Protein AF-A0A959JDQ4-F1 (afdb_monomer)

Nearest PDB structures (foldseek):
  1p1h-assembly1_C  TM=5.000E-01  e=3.107E+00  Saccharomyces cerevisiae
  5lp2-assembly1_B  TM=4.797E-01  e=3.516E+00  Helicobacter pylori G27
  6aw2-assembly1_B  TM=3.823E-01  e=3.107E+00  Helicobacter pylori
  8zmx-assembly1_C-4  TM=4.247E-01  e=4.793E+00  Bacillus thermozeamaize

Solvent-accessible surface area (backbone atoms only — not comparable to full-atom values): 5691 Å² total; per-residue (Å²): 117,69,73,64,52,59,74,30,66,79,59,81,67,54,39,40,65,48,17,78,75,47,66,84,35,52,63,45,48,50,75,50,75,52,58,34,70,67,95,48,91,98,55,82,78,51,87,59,17,6,74,75,39,20,37,40,39,38,38,36,39,40,40,36,91,89,67,54,66,53,74,48,79,48,77,46,70,46,62,66,37,64,56,47,63,56,39,16,55,47,35,39,55,53,44,64,74,75,102

Sequence (99 aa):
LEIKRLLYMTDRRIRYASSASLKEAAVYFKSGSLYQCKPEEGYTCAKYMGNVNNYMNSVCIVEHPDGTTYLVALMSNVLKKNSANDHNALAGRIDKLMH

Mean predicted aligned error: 4.85 Å

Structure (mmCIF, N/CA/C/O backbone):
data_AF-A0A959JDQ4-F1
#
_entry.id   AF-A0A959JDQ4-F1
#
loop_
_atom_site.group_PDB
_atom_site.id
_atom_site.type_symbol
_atom_site.label_atom_id
_atom_site.label_alt_id
_atom_site.label_comp_id
_atom_site.label_asym_id
_atom_site.label_entity_id
_atom_site.label_seq_id
_atom_site.pdbx_PDB_ins_code
_atom_site.Cartn_x
_atom_site.Cartn_y
_atom_site.Cartn_z
_atom_site.occupancy
_atom_site.B_iso_or_equiv
_atom_site.auth_seq_id
_atom_site.auth_comp_id
_atom_site.auth_asym_id
_atom_site.auth_atom_id
_atom_site.pdbx_PDB_model_num
ATOM 1 N N . LEU A 1 1 ? 6.228 -9.478 23.031 1.00 55.34 1 LEU A N 1
ATOM 2 C CA . LEU A 1 1 ? 5.492 -8.993 21.834 1.00 55.34 1 LEU A CA 1
ATOM 3 C C . LEU A 1 1 ? 5.285 -7.478 21.867 1.00 55.34 1 LEU A C 1
ATOM 5 O O . LEU A 1 1 ? 5.538 -6.835 20.858 1.00 55.34 1 LEU A O 1
ATOM 9 N N . GLU A 1 2 ? 4.964 -6.910 23.029 1.00 59.78 2 GLU A N 1
ATOM 10 C CA . GLU A 1 2 ? 4.762 -5.468 23.273 1.00 59.78 2 GLU A CA 1
ATOM 11 C C . GLU A 1 2 ? 5.893 -4.540 22.771 1.00 59.78 2 GLU A C 1
ATOM 13 O O . GLU A 1 2 ? 5.622 -3.564 22.083 1.00 59.78 2 GLU A O 1
ATOM 18 N N . ILE A 1 3 ? 7.175 -4.869 22.995 1.00 57.62 3 ILE A N 1
ATOM 19 C CA . ILE A 1 3 ? 8.309 -4.021 22.552 1.00 57.62 3 ILE A CA 1
ATOM 20 C C . ILE A 1 3 ? 8.349 -3.800 21.027 1.00 57.62 3 ILE A C 1
ATOM 22 O O . ILE A 1 3 ? 8.759 -2.734 20.573 1.00 57.62 3 ILE A O 1
ATOM 26 N N . LYS A 1 4 ? 7.885 -4.763 20.213 1.00 54.72 4 LYS A N 1
ATOM 27 C CA . LYS A 1 4 ? 7.817 -4.564 18.754 1.00 54.72 4 LYS A CA 1
ATOM 28 C C . LYS A 1 4 ? 6.768 -3.518 18.369 1.00 54.72 4 LYS A C 1
ATOM 30 O O . LYS A 1 4 ? 6.961 -2.851 17.362 1.00 54.72 4 LYS A O 1
ATOM 35 N N . ARG A 1 5 ? 5.702 -3.333 19.160 1.00 55.62 5 ARG A N 1
ATOM 36 C CA . ARG A 1 5 ? 4.667 -2.319 18.889 1.00 55.62 5 ARG A CA 1
ATOM 37 C C . ARG A 1 5 ? 5.232 -0.900 18.987 1.00 55.62 5 ARG A C 1
ATOM 39 O O . ARG A 1 5 ? 4.899 -0.075 18.144 1.00 55.62 5 ARG A O 1
ATOM 46 N N . LEU A 1 6 ? 6.156 -0.647 19.920 1.00 56.50 6 LEU A N 1
ATOM 47 C CA . LEU A 1 6 ? 6.824 0.655 20.072 1.00 56.50 6 LEU A CA 1
ATOM 48 C C . LEU A 1 6 ? 7.651 1.051 18.839 1.00 56.50 6 LEU A C 1
ATOM 50 O O . LEU A 1 6 ? 7.631 2.212 18.442 1.00 56.50 6 LEU A O 1
ATOM 54 N N . LEU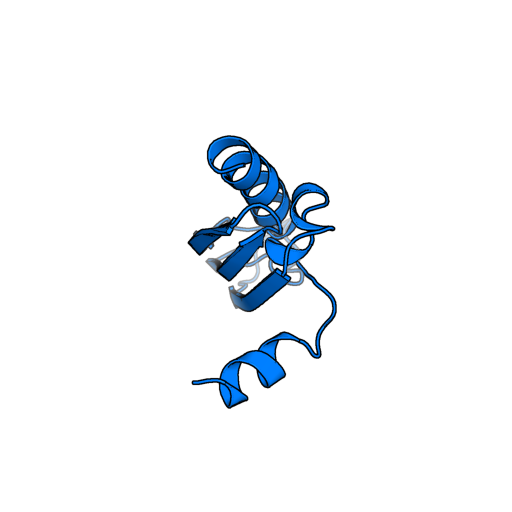 A 1 7 ? 8.313 0.093 18.176 1.00 55.84 7 LEU A N 1
ATOM 55 C CA . LEU A 1 7 ? 9.067 0.345 16.936 1.00 55.84 7 LEU A CA 1
ATOM 56 C C . LEU A 1 7 ? 8.185 0.802 15.761 1.00 55.84 7 LEU A C 1
ATOM 58 O O . LEU A 1 7 ? 8.706 1.364 14.801 1.00 55.84 7 LEU A O 1
ATOM 62 N N . TYR A 1 8 ? 6.874 0.548 15.815 1.00 54.69 8 TYR A N 1
ATOM 63 C CA . TYR A 1 8 ? 5.925 0.906 14.758 1.00 54.69 8 TYR A CA 1
ATOM 64 C C . TYR A 1 8 ? 5.088 2.155 15.082 1.00 54.69 8 TYR A C 1
ATOM 66 O O . TYR A 1 8 ? 4.311 2.585 14.233 1.00 54.69 8 TYR A O 1
ATOM 74 N N . MET A 1 9 ? 5.252 2.752 16.272 1.00 57.59 9 MET A N 1
ATOM 75 C CA . MET A 1 9 ? 4.566 3.991 16.678 1.00 57.59 9 MET A CA 1
ATOM 76 C C . MET A 1 9 ? 5.361 5.269 16.370 1.00 57.59 9 MET A C 1
ATOM 78 O O . MET A 1 9 ? 4.788 6.354 16.376 1.00 57.59 9 MET A O 1
ATOM 82 N N . THR A 1 10 ? 6.673 5.173 16.139 1.00 51.88 10 THR A N 1
ATOM 83 C CA . THR A 1 10 ? 7.571 6.343 16.109 1.00 51.88 10 THR A CA 1
ATOM 84 C C . THR A 1 10 ? 7.656 7.055 14.762 1.00 51.88 10 THR A C 1
ATOM 86 O O . THR A 1 10 ? 8.238 8.135 14.695 1.00 51.88 10 THR A O 1
ATOM 89 N N . ASP A 1 11 ? 7.087 6.489 13.696 1.00 62.81 11 ASP A N 1
ATOM 90 C CA . ASP A 1 11 ? 7.166 7.063 12.353 1.00 62.81 11 ASP A CA 1
ATOM 91 C C . ASP A 1 11 ? 5.805 7.595 11.891 1.00 62.81 11 ASP A C 1
ATOM 93 O O . ASP A 1 11 ? 4.744 7.048 12.215 1.00 62.81 11 ASP A O 1
ATOM 97 N N . ARG A 1 12 ? 5.826 8.672 11.101 1.00 81.75 12 ARG A N 1
ATOM 98 C CA . ARG A 1 12 ? 4.610 9.226 10.499 1.00 81.75 12 ARG A CA 1
ATOM 99 C C . ARG A 1 12 ? 3.957 8.136 9.648 1.00 81.75 12 ARG A C 1
ATOM 101 O O . ARG A 1 12 ? 4.625 7.453 8.873 1.00 81.75 12 ARG A O 1
ATOM 108 N N . ARG A 1 13 ? 2.631 7.999 9.735 1.00 88.50 13 ARG A N 1
ATOM 109 C CA . ARG A 1 13 ? 1.890 7.055 8.887 1.00 88.50 13 ARG A CA 1
ATOM 110 C C . ARG A 1 13 ? 2.161 7.349 7.407 1.00 88.50 13 ARG A C 1
ATOM 112 O O . ARG A 1 13 ? 2.045 8.495 6.966 1.00 88.50 13 ARG A O 1
ATOM 119 N N . ILE A 1 14 ? 2.506 6.310 6.643 1.00 92.62 14 ILE A N 1
ATOM 120 C CA . ILE A 1 14 ? 2.794 6.387 5.202 1.00 92.62 14 ILE A CA 1
ATOM 121 C C . ILE A 1 14 ? 2.118 5.248 4.432 1.00 92.62 14 ILE A C 1
ATOM 123 O O . ILE A 1 14 ? 1.882 4.167 4.977 1.00 92.62 14 ILE A O 1
ATOM 127 N N . ARG A 1 15 ? 1.880 5.469 3.132 1.00 94.12 15 ARG A N 1
ATOM 128 C CA . ARG A 1 15 ? 1.362 4.470 2.179 1.00 94.12 15 ARG A CA 1
ATOM 129 C C . ARG A 1 15 ? 0.020 3.899 2.652 1.00 94.12 15 ARG A C 1
ATOM 131 O O . ARG A 1 15 ? -0.937 4.653 2.797 1.00 94.12 15 ARG A O 1
ATOM 138 N N . TYR A 1 16 ? -0.044 2.595 2.924 1.00 95.81 16 TYR A N 1
ATOM 139 C CA . TYR A 1 16 ? -1.238 1.934 3.447 1.00 95.81 16 TYR A CA 1
ATOM 140 C C . TYR A 1 16 ? -1.719 2.586 4.752 1.00 95.81 16 TYR A C 1
ATOM 142 O O . TYR A 1 16 ? -2.874 2.979 4.872 1.00 95.81 16 TYR A O 1
ATOM 150 N N . ALA A 1 17 ? -0.811 2.775 5.715 1.00 94.50 17 ALA A N 1
ATOM 151 C CA . ALA A 1 17 ? -1.159 3.276 7.042 1.00 94.50 17 ALA A CA 1
ATOM 152 C C . ALA A 1 17 ? -1.611 4.744 7.039 1.00 94.50 17 ALA A C 1
ATOM 154 O O . ALA A 1 17 ? -2.240 5.185 7.993 1.00 94.50 17 ALA A O 1
ATOM 155 N N . SER A 1 18 ? -1.305 5.516 5.989 1.00 94.94 18 SER A N 1
ATOM 156 C CA . SER A 1 18 ? -1.729 6.919 5.880 1.00 94.94 18 SER A CA 1
ATOM 157 C C . SER A 1 18 ? -3.124 7.099 5.285 1.00 94.94 18 SER A C 1
ATOM 159 O O . SER A 1 18 ? -3.458 8.213 4.885 1.00 94.94 18 SER A O 1
ATOM 161 N N . SER A 1 19 ? -3.913 6.032 5.121 1.00 96.06 19 SER A N 1
ATOM 162 C CA . SER A 1 19 ? -5.299 6.167 4.658 1.00 96.06 19 SER A CA 1
ATOM 163 C C . SER A 1 19 ? -6.094 7.026 5.632 1.00 96.06 19 SER A C 1
ATOM 165 O O . SER A 1 19 ? -5.995 6.841 6.845 1.00 96.06 19 SER A O 1
ATOM 167 N N . ALA A 1 20 ? -6.905 7.940 5.100 1.00 95.50 20 ALA A N 1
ATOM 168 C CA . ALA A 1 20 ? -7.784 8.771 5.917 1.00 95.50 20 ALA A CA 1
ATOM 169 C C . ALA A 1 20 ? -8.830 7.936 6.675 1.00 95.50 20 ALA A C 1
ATOM 171 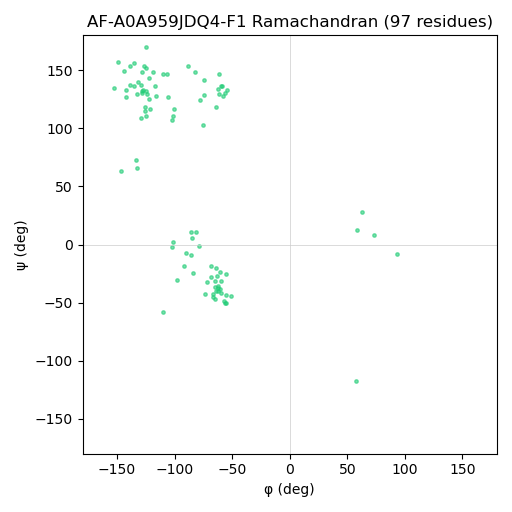O O . ALA A 1 20 ? -9.249 8.335 7.755 1.00 95.50 20 ALA A O 1
ATOM 172 N N . SER A 1 21 ? -9.208 6.771 6.140 1.00 95.19 21 SER A N 1
ATOM 173 C CA . SER A 1 21 ? -10.159 5.857 6.783 1.00 95.19 21 SER A CA 1
ATOM 174 C C . SER A 1 21 ? -9.617 5.291 8.104 1.00 95.19 21 SER A C 1
ATOM 176 O O . SER A 1 21 ? -10.349 5.130 9.069 1.00 95.19 21 SER A O 1
ATOM 178 N N . LEU A 1 22 ? -8.294 5.130 8.197 1.00 94.88 22 LEU A N 1
ATOM 179 C CA . LEU A 1 22 ? -7.612 4.584 9.367 1.00 94.88 22 LEU A CA 1
ATOM 180 C C . LEU A 1 22 ? -7.310 5.635 10.437 1.00 94.88 22 LEU A C 1
ATOM 182 O O . LEU A 1 22 ? -6.588 5.336 11.386 1.00 94.88 22 LEU A O 1
ATOM 186 N N . LYS A 1 23 ? -7.777 6.879 10.281 1.00 93.12 23 LYS A N 1
ATOM 187 C CA . LYS A 1 23 ? -7.376 8.008 11.133 1.00 93.12 23 LYS A CA 1
ATOM 188 C C . LYS A 1 23 ? -7.607 7.734 12.622 1.00 93.12 23 LYS A C 1
ATOM 190 O O . LYS A 1 23 ? -6.711 8.005 13.416 1.00 93.12 23 LYS A O 1
ATOM 195 N N . GLU A 1 24 ? -8.756 7.160 12.962 1.00 92.25 24 GLU A N 1
ATOM 196 C CA . GLU A 1 24 ? -9.152 6.872 14.347 1.00 92.25 24 GLU A CA 1
ATOM 197 C C . GLU A 1 24 ? -8.711 5.469 14.818 1.00 92.25 24 GLU A C 1
ATOM 199 O O . GLU A 1 24 ? -8.815 5.147 15.999 1.00 92.25 24 GLU A O 1
ATOM 204 N N . ALA A 1 25 ? -8.174 4.640 13.917 1.00 94.44 25 ALA A N 1
ATOM 205 C CA . ALA A 1 25 ? -7.685 3.300 14.231 1.00 94.44 25 ALA A CA 1
ATOM 206 C C . ALA A 1 25 ? -6.264 3.331 14.812 1.00 94.44 25 ALA A C 1
ATOM 208 O O . ALA A 1 25 ? -5.424 4.144 14.402 1.00 94.44 25 ALA A O 1
ATOM 209 N N . ALA A 1 26 ? -5.940 2.386 15.695 1.00 93.69 26 ALA A N 1
ATOM 210 C CA . ALA A 1 26 ? -4.560 2.071 16.041 1.00 93.69 26 ALA A CA 1
ATOM 211 C C . ALA A 1 26 ? -3.947 1.210 14.927 1.00 93.69 26 ALA A C 1
ATOM 213 O O . ALA A 1 26 ? -4.481 0.168 14.555 1.00 93.69 26 ALA A O 1
ATOM 214 N N . VAL A 1 27 ? -2.822 1.661 14.364 1.00 92.62 27 VAL A N 1
ATOM 215 C CA . VAL A 1 27 ? -2.183 1.000 13.220 1.00 92.62 27 VAL A CA 1
ATOM 216 C C . VAL A 1 27 ? -0.727 0.694 13.544 1.00 92.62 27 VAL A C 1
ATOM 218 O O . VAL A 1 27 ? 0.091 1.604 13.671 1.00 92.62 27 VAL A O 1
ATOM 221 N N . TYR A 1 28 ? -0.390 -0.591 13.614 1.00 92.31 28 TYR A N 1
ATOM 222 C CA . TYR A 1 28 ? 0.980 -1.077 13.770 1.00 92.31 28 TYR A CA 1
ATOM 223 C C . TYR A 1 28 ? 1.477 -1.541 12.411 1.00 92.31 28 TYR A C 1
ATOM 225 O O . TYR A 1 28 ? 0.985 -2.537 11.883 1.00 92.31 28 TYR A O 1
ATOM 233 N N . PHE A 1 29 ? 2.423 -0.821 11.811 1.00 92.44 29 PHE A N 1
ATOM 234 C CA . PHE A 1 29 ? 2.766 -1.068 10.416 1.00 92.44 29 PHE A CA 1
ATOM 235 C C . PHE A 1 29 ? 4.256 -1.020 10.114 1.00 92.44 29 PHE A C 1
ATOM 237 O O . PHE A 1 29 ? 5.027 -0.278 10.717 1.00 92.44 29 PHE A O 1
ATOM 244 N N . LYS A 1 30 ? 4.642 -1.753 9.067 1.00 92.19 30 LYS A N 1
ATOM 245 C CA . LYS A 1 30 ? 5.914 -1.577 8.378 1.00 92.19 30 LYS 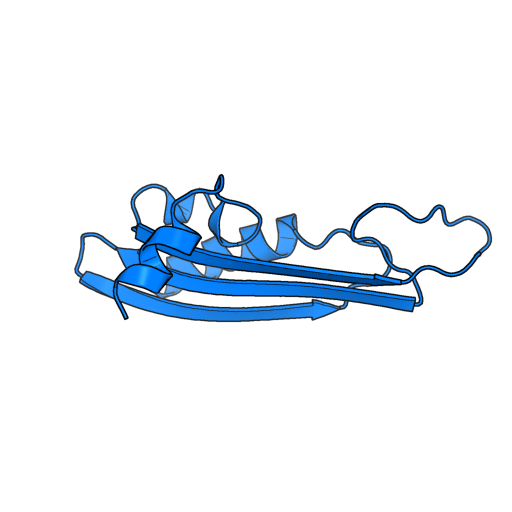A CA 1
ATOM 246 C C . LYS A 1 30 ? 5.691 -1.431 6.883 1.00 92.19 30 LYS A C 1
ATOM 248 O O . LYS A 1 30 ? 5.008 -2.230 6.249 1.00 92.19 30 LYS A O 1
ATOM 253 N N . SER A 1 31 ? 6.329 -0.414 6.317 1.00 91.81 31 SER A N 1
ATOM 254 C CA . SER A 1 31 ? 6.436 -0.227 4.874 1.00 91.81 31 SER A CA 1
ATOM 255 C C . SER A 1 31 ? 7.848 -0.552 4.394 1.00 91.81 31 SER A C 1
ATOM 257 O O . SER A 1 31 ? 8.825 -0.300 5.100 1.00 91.81 31 SER A O 1
ATOM 259 N N . GLY A 1 32 ? 7.957 -1.091 3.181 1.00 93.38 32 GLY A N 1
ATOM 260 C CA . GLY A 1 32 ? 9.233 -1.401 2.536 1.00 93.38 32 GLY A CA 1
ATOM 261 C C . GLY A 1 32 ? 9.166 -1.146 1.038 1.00 93.38 32 GLY A C 1
ATOM 262 O O . GLY A 1 32 ? 8.098 -1.214 0.438 1.00 93.38 32 GLY A O 1
ATOM 263 N N . SER A 1 33 ? 10.276 -0.769 0.421 1.00 94.88 33 SER A N 1
ATOM 264 C CA . SER A 1 33 ? 10.351 -0.627 -1.034 1.00 94.88 33 SER A CA 1
ATOM 265 C C . SER A 1 33 ? 11.702 -1.098 -1.523 1.00 94.88 33 SER A C 1
ATOM 267 O O . SER A 1 33 ? 12.718 -0.677 -0.973 1.00 94.88 33 SER A O 1
ATOM 269 N N . LEU A 1 34 ? 11.691 -1.913 -2.568 1.00 96.81 34 LEU A N 1
ATOM 270 C CA . LEU A 1 34 ? 12.876 -2.401 -3.250 1.00 96.81 34 LEU A CA 1
ATOM 271 C C . LEU A 1 34 ? 12.683 -2.139 -4.738 1.00 96.81 34 LEU A C 1
ATOM 273 O O . LEU A 1 34 ? 11.852 -2.776 -5.380 1.00 96.81 34 LEU A O 1
ATOM 277 N N . TYR A 1 35 ? 13.433 -1.180 -5.271 1.00 96.75 35 TYR A N 1
ATOM 278 C CA . TYR A 1 35 ? 13.353 -0.816 -6.676 1.00 96.75 35 TYR A CA 1
ATOM 279 C C . TYR A 1 35 ? 14.733 -0.820 -7.314 1.00 96.75 35 TYR A C 1
ATOM 281 O O . TYR A 1 35 ? 15.738 -0.535 -6.666 1.00 96.75 35 TYR A O 1
ATOM 289 N N . GLN A 1 36 ? 14.757 -1.160 -8.594 1.00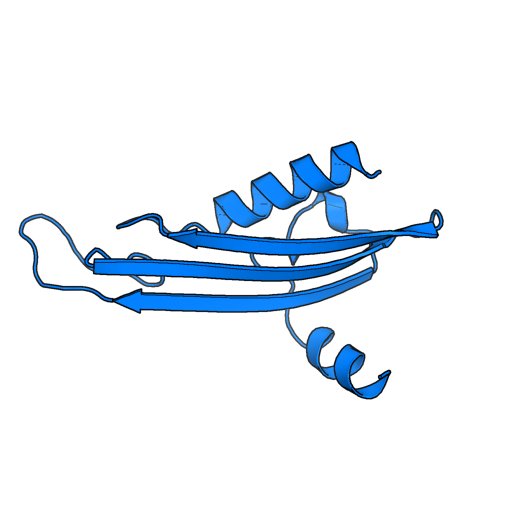 97.19 36 GLN A N 1
ATOM 290 C CA . GLN A 1 36 ? 15.956 -1.236 -9.405 1.00 97.19 36 GLN A CA 1
ATOM 291 C C . GLN A 1 36 ? 15.689 -0.577 -10.749 1.00 97.19 36 GLN A C 1
ATOM 293 O O . GLN A 1 36 ? 14.648 -0.807 -11.377 1.00 97.19 36 GLN A O 1
ATOM 298 N N . CYS A 1 37 ? 16.659 0.218 -11.185 1.00 96.62 37 CYS A N 1
ATOM 299 C CA . CYS A 1 37 ? 16.611 0.918 -12.451 1.00 96.62 37 CYS A CA 1
ATOM 300 C C . CYS A 1 37 ? 17.747 0.496 -13.377 1.00 96.62 37 CYS A C 1
ATOM 302 O O . CYS A 1 37 ? 18.850 0.198 -12.923 1.00 96.62 37 CYS A O 1
ATOM 304 N N . LYS A 1 38 ? 17.462 0.531 -14.676 1.00 96.56 38 LYS A N 1
ATOM 305 C CA . LYS A 1 38 ? 18.432 0.468 -15.767 1.00 96.56 38 LYS A CA 1
ATOM 306 C C . LYS A 1 38 ? 18.248 1.681 -16.687 1.00 96.56 38 LYS A C 1
ATOM 308 O O . LYS A 1 38 ? 17.120 2.174 -16.783 1.00 96.56 38 LYS A O 1
ATOM 313 N N . PRO A 1 39 ? 19.306 2.151 -17.368 1.00 96.25 39 PRO A N 1
ATOM 314 C CA . PRO A 1 39 ? 19.169 3.162 -18.410 1.00 96.25 39 PRO A CA 1
ATOM 315 C C . PRO A 1 39 ? 18.158 2.719 -19.476 1.00 96.25 39 PRO A C 1
ATOM 317 O O . PRO A 1 39 ? 18.183 1.572 -19.923 1.00 96.25 39 PRO A O 1
ATOM 320 N N . GLU A 1 40 ? 17.252 3.617 -19.848 1.00 95.94 40 GLU A N 1
ATOM 321 C CA . GLU A 1 40 ? 16.221 3.401 -20.861 1.00 95.94 40 GLU A CA 1
ATOM 322 C C . GLU A 1 40 ? 15.865 4.756 -21.486 1.00 95.94 40 GLU A C 1
ATOM 324 O O . GLU A 1 40 ? 15.704 5.750 -20.775 1.00 95.94 40 GLU A O 1
ATOM 329 N N . GLU A 1 41 ? 15.774 4.810 -22.813 1.00 95.69 41 GLU A N 1
ATOM 330 C CA . GLU A 1 41 ? 15.454 6.042 -23.533 1.00 95.69 41 GLU A CA 1
ATOM 331 C C . GLU A 1 41 ? 14.052 6.548 -23.155 1.00 95.69 41 GLU A C 1
ATOM 333 O O . GLU A 1 41 ? 13.097 5.777 -23.062 1.00 95.69 41 GLU A O 1
ATOM 338 N N . GLY A 1 42 ? 13.931 7.849 -22.877 1.00 94.19 42 GLY A N 1
ATOM 339 C CA . GLY A 1 42 ? 12.669 8.454 -22.440 1.00 94.19 42 GLY A CA 1
ATOM 340 C C . GLY A 1 42 ? 12.253 8.124 -21.000 1.00 94.19 42 GLY A C 1
ATOM 341 O O . GLY A 1 42 ? 11.148 8.486 -20.596 1.00 94.19 42 GLY A O 1
ATOM 342 N N . TYR A 1 43 ? 13.110 7.468 -20.205 1.00 94.75 43 TYR A N 1
ATOM 343 C CA . TYR A 1 43 ? 12.814 7.139 -18.813 1.00 94.75 43 TYR A CA 1
ATOM 344 C C . TYR A 1 43 ? 13.879 7.638 -17.831 1.00 94.75 43 TYR A C 1
ATOM 346 O O . TYR A 1 43 ? 15.019 7.173 -17.819 1.00 94.75 43 TYR A O 1
ATOM 354 N N . THR A 1 44 ? 13.467 8.518 -16.918 1.00 95.00 44 THR A N 1
ATOM 355 C CA . THR A 1 44 ? 14.295 8.946 -15.786 1.00 95.00 44 THR A CA 1
ATOM 356 C C . THR A 1 44 ? 13.870 8.194 -14.534 1.00 95.00 44 THR A C 1
ATOM 358 O O . THR A 1 44 ? 12.750 8.349 -14.047 1.00 95.00 44 THR A O 1
ATOM 361 N N . CYS A 1 45 ? 14.779 7.385 -13.991 1.00 93.50 45 CYS A N 1
ATOM 362 C CA . CYS A 1 45 ? 14.541 6.671 -12.743 1.00 93.50 45 CYS A CA 1
ATOM 363 C C . CYS A 1 45 ? 14.295 7.648 -11.584 1.00 93.50 45 CYS A C 1
ATOM 365 O O . CYS A 1 45 ? 15.102 8.542 -11.328 1.00 93.50 45 CYS A O 1
ATOM 367 N N . ALA A 1 46 ? 13.210 7.428 -10.846 1.00 94.31 46 ALA A N 1
ATOM 368 C CA . ALA A 1 46 ? 12.866 8.178 -9.645 1.00 94.31 46 ALA A CA 1
ATOM 369 C C . ALA A 1 46 ? 12.656 7.234 -8.450 1.00 94.31 46 ALA A C 1
ATOM 371 O O . ALA A 1 46 ? 12.600 6.007 -8.586 1.00 94.31 46 ALA A O 1
ATOM 372 N N . LYS A 1 47 ? 12.543 7.808 -7.247 1.00 94.81 47 LYS A N 1
ATOM 373 C CA . LYS A 1 47 ? 12.337 7.028 -6.020 1.00 94.81 47 LYS A CA 1
ATOM 374 C C . LYS A 1 47 ? 11.066 6.186 -6.129 1.00 94.81 47 LYS A C 1
ATOM 376 O O . LYS A 1 47 ? 9.988 6.721 -6.374 1.00 94.81 47 LYS A O 1
ATOM 381 N N . TYR A 1 48 ? 11.202 4.884 -5.872 1.00 95.69 48 TYR A N 1
ATOM 382 C CA . TYR A 1 48 ? 10.092 3.921 -5.900 1.00 95.69 48 TYR A CA 1
ATOM 383 C C . TYR A 1 48 ? 9.452 3.775 -7.287 1.00 95.69 48 TYR A C 1
ATOM 385 O O . TYR A 1 48 ? 8.261 3.492 -7.409 1.00 95.69 48 TYR A O 1
ATOM 393 N N . MET A 1 49 ? 10.245 4.013 -8.331 1.00 96.81 49 MET A N 1
ATOM 394 C CA . MET A 1 49 ? 9.858 3.898 -9.731 1.00 96.81 49 MET A CA 1
ATOM 395 C C . MET A 1 49 ? 10.958 3.107 -10.447 1.00 96.81 49 MET A C 1
ATOM 397 O O . MET A 1 49 ? 11.724 3.633 -11.243 1.00 96.81 49 MET A O 1
ATOM 401 N N . GLY A 1 50 ? 11.125 1.834 -10.107 1.00 97.25 50 GLY A N 1
ATOM 402 C CA . GLY A 1 50 ? 12.048 0.956 -10.831 1.00 97.25 50 GLY A CA 1
ATOM 403 C C . GLY A 1 50 ? 11.496 0.534 -12.194 1.00 97.25 50 GLY A C 1
ATOM 404 O O . GLY A 1 50 ? 10.302 0.268 -12.313 1.00 97.25 50 GLY A O 1
ATOM 405 N N . ASN A 1 51 ? 12.343 0.453 -13.223 1.00 97.06 51 ASN A N 1
ATOM 406 C CA . ASN A 1 51 ? 11.989 -0.120 -14.536 1.00 97.06 51 ASN A CA 1
ATOM 407 C C . ASN A 1 51 ? 12.517 -1.555 -14.736 1.00 97.06 51 ASN A C 1
ATOM 409 O O . ASN A 1 51 ? 12.307 -2.137 -15.796 1.00 97.06 51 ASN A O 1
ATOM 413 N N . VAL A 1 52 ? 13.179 -2.131 -13.726 1.00 96.81 52 VAL A N 1
ATOM 414 C CA . VAL A 1 52 ? 13.563 -3.556 -13.688 1.00 96.81 52 VAL A CA 1
ATOM 415 C C . VAL A 1 52 ? 12.745 -4.293 -12.634 1.00 96.81 52 VAL A C 1
ATOM 417 O O . VAL A 1 52 ? 12.017 -5.226 -12.945 1.00 96.81 52 VAL A O 1
ATOM 420 N N . ASN A 1 53 ? 12.834 -3.826 -11.391 1.00 96.81 53 ASN A N 1
ATOM 421 C CA . ASN A 1 53 ? 12.059 -4.302 -10.251 1.00 96.81 53 ASN A CA 1
ATOM 422 C C . ASN A 1 53 ? 11.491 -3.081 -9.534 1.00 96.81 53 ASN A C 1
ATOM 424 O O . ASN A 1 53 ? 12.208 -2.090 -9.395 1.00 96.81 53 ASN A O 1
ATOM 428 N N . ASN A 1 54 ? 10.250 -3.126 -9.056 1.00 97.19 54 ASN A N 1
ATOM 429 C CA . ASN A 1 54 ? 9.668 -2.031 -8.285 1.00 97.19 54 ASN A CA 1
ATOM 430 C C . ASN A 1 54 ? 8.704 -2.529 -7.207 1.00 97.19 54 ASN A C 1
ATOM 432 O O . ASN A 1 54 ? 7.509 -2.232 -7.224 1.00 97.19 54 ASN A O 1
ATOM 436 N N . TYR A 1 55 ? 9.243 -3.291 -6.259 1.00 97.50 55 TYR A N 1
ATOM 437 C CA . TYR A 1 55 ? 8.471 -3.845 -5.162 1.00 97.50 55 TYR A CA 1
ATOM 438 C C . TYR A 1 55 ? 8.117 -2.777 -4.135 1.00 97.50 55 TYR A C 1
ATOM 440 O O . TYR A 1 55 ? 8.993 -2.085 -3.602 1.00 97.50 55 TYR A O 1
ATOM 448 N N . MET A 1 56 ? 6.837 -2.692 -3.792 1.00 96.62 56 MET A N 1
ATOM 449 C CA . MET A 1 56 ? 6.354 -1.915 -2.663 1.00 96.62 56 MET A CA 1
ATOM 450 C C . MET A 1 56 ? 5.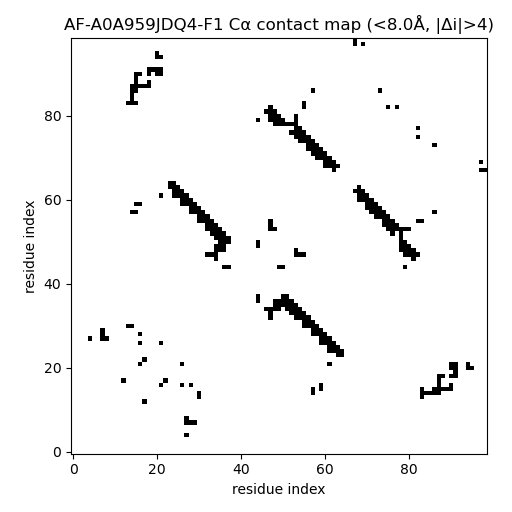567 -2.808 -1.717 1.00 96.62 56 MET A C 1
ATOM 452 O O . MET A 1 56 ? 4.658 -3.513 -2.132 1.00 96.62 56 MET A O 1
ATOM 456 N N . ASN A 1 57 ? 5.921 -2.741 -0.436 1.00 95.94 57 ASN A N 1
ATOM 457 C CA . ASN A 1 57 ? 5.407 -3.610 0.611 1.00 95.94 57 ASN A CA 1
ATOM 458 C C . ASN A 1 57 ? 4.744 -2.795 1.720 1.00 95.94 57 ASN A C 1
ATOM 460 O O . ASN A 1 57 ? 5.229 -1.719 2.102 1.00 95.94 57 ASN A O 1
ATOM 464 N N . SER A 1 58 ? 3.667 -3.345 2.269 1.00 94.50 58 SER A N 1
ATOM 465 C CA . SER A 1 58 ? 3.002 -2.872 3.480 1.00 94.50 58 SER A CA 1
ATOM 466 C C . SER A 1 58 ? 2.523 -4.069 4.295 1.00 94.50 58 SER A C 1
ATOM 468 O O . SER A 1 58 ? 1.818 -4.923 3.771 1.00 94.50 58 SER A O 1
ATOM 470 N N . VAL A 1 59 ? 2.901 -4.123 5.568 1.00 95.06 59 VAL A N 1
ATOM 471 C CA . VAL A 1 59 ? 2.329 -5.050 6.550 1.00 95.06 59 VAL A CA 1
ATOM 472 C C . VAL A 1 59 ? 1.765 -4.212 7.681 1.00 95.06 59 VAL A C 1
ATOM 474 O O . VAL A 1 59 ? 2.492 -3.382 8.225 1.00 95.06 59 VAL A O 1
ATOM 477 N N . CYS A 1 60 ? 0.489 -4.400 8.001 1.00 94.19 60 CYS A N 1
ATOM 478 C CA . CYS A 1 60 ? -0.253 -3.577 8.950 1.00 94.19 60 CYS A CA 1
ATOM 479 C C . CYS A 1 60 ? -1.144 -4.460 9.826 1.00 94.19 60 CYS A C 1
ATOM 481 O O . CYS A 1 60 ? -1.824 -5.339 9.307 1.00 94.19 60 CYS A O 1
ATOM 483 N N . ILE A 1 61 ? -1.181 -4.184 11.124 1.00 95.56 61 ILE A N 1
ATOM 484 C CA . ILE A 1 61 ? -2.243 -4.613 12.038 1.00 95.56 61 ILE A CA 1
ATOM 485 C C . ILE A 1 61 ? -3.074 -3.370 12.335 1.00 95.56 61 ILE A C 1
ATOM 487 O O . ILE A 1 61 ? -2.503 -2.338 12.697 1.00 95.56 61 ILE A O 1
ATOM 491 N N . VAL A 1 62 ? -4.383 -3.464 12.136 1.00 95.56 62 VAL A N 1
ATOM 492 C CA . VAL A 1 62 ? -5.348 -2.387 12.356 1.00 95.56 62 VAL A CA 1
ATOM 493 C C . VAL A 1 62 ? -6.294 -2.812 13.467 1.00 95.56 62 VAL A C 1
ATOM 495 O O . VAL A 1 62 ? -6.867 -3.897 13.403 1.00 95.56 62 VAL A O 1
ATOM 498 N N . GLU A 1 63 ? -6.435 -1.952 14.467 1.00 96.56 63 GLU A N 1
ATOM 499 C CA . GLU A 1 63 ? -7.317 -2.121 15.620 1.00 96.56 63 GLU A CA 1
ATOM 500 C C . GLU A 1 63 ? -8.233 -0.893 15.704 1.00 96.56 63 GLU A C 1
ATOM 502 O O . GLU A 1 63 ? -7.770 0.222 15.971 1.00 96.56 63 GLU A O 1
ATOM 507 N N . HIS A 1 64 ? -9.524 -1.087 15.431 1.00 96.56 64 HIS A N 1
ATOM 508 C CA . HIS A 1 64 ? -10.542 -0.041 15.528 1.00 96.56 64 HIS A CA 1
ATOM 509 C C . HIS A 1 64 ? -11.142 0.049 16.939 1.00 96.56 64 HIS A C 1
ATOM 511 O O . HIS A 1 64 ? -11.181 -0.953 17.659 1.00 96.56 64 HIS A O 1
ATOM 517 N N . PRO A 1 65 ? -11.660 1.226 17.348 1.00 94.38 65 PRO A N 1
ATOM 518 C CA . PRO A 1 65 ? -12.289 1.405 18.661 1.00 94.38 65 PRO A CA 1
ATOM 519 C C . PRO A 1 65 ? -13.524 0.526 18.914 1.00 94.38 65 PRO A C 1
ATOM 521 O O . PRO A 1 65 ? -13.862 0.273 20.067 1.00 94.38 65 PRO A O 1
ATOM 524 N N . ASP A 1 66 ? -14.198 0.065 17.857 1.00 94.31 66 ASP A N 1
ATOM 525 C CA . ASP A 1 66 ? -15.367 -0.825 17.922 1.00 94.31 66 ASP A CA 1
ATOM 526 C C . ASP A 1 66 ? -15.000 -2.304 18.173 1.00 94.31 66 ASP A C 1
ATOM 528 O O . ASP A 1 66 ? -15.882 -3.153 18.288 1.00 94.31 6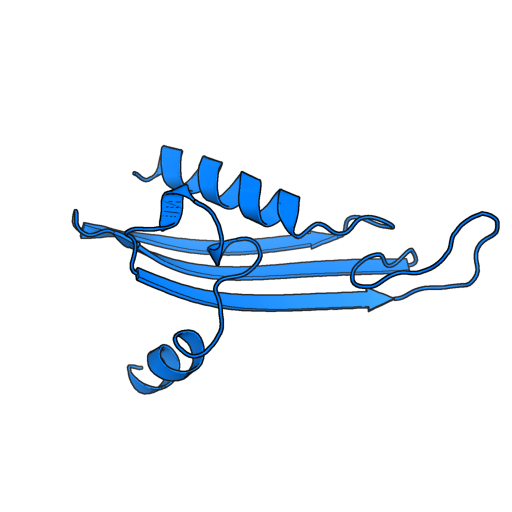6 ASP A O 1
ATOM 532 N N . GLY A 1 67 ? -13.702 -2.614 18.275 1.00 94.75 67 GLY A N 1
ATOM 533 C CA . GLY A 1 67 ? -13.170 -3.963 18.457 1.00 94.75 67 GLY A CA 1
ATOM 534 C C . GLY A 1 67 ? -12.801 -4.674 17.153 1.00 94.75 67 GLY A C 1
ATOM 535 O O . GLY A 1 67 ? -12.164 -5.731 17.203 1.00 94.75 67 GLY A O 1
ATOM 536 N N . THR A 1 68 ? -13.128 -4.106 15.988 1.00 96.62 68 THR A N 1
ATOM 537 C CA . THR A 1 68 ? -12.761 -4.678 14.690 1.00 96.62 68 THR A CA 1
ATOM 538 C C . THR A 1 68 ? -11.242 -4.684 14.540 1.00 96.62 68 THR A C 1
ATOM 540 O O . THR A 1 68 ? -10.587 -3.642 14.549 1.00 96.62 68 THR A O 1
ATOM 543 N N . THR A 1 69 ? -10.664 -5.878 14.399 1.00 97.06 69 THR A N 1
ATOM 544 C CA . THR A 1 69 ? -9.213 -6.066 14.294 1.00 97.06 69 THR A CA 1
ATOM 545 C C . THR A 1 69 ? -8.875 -6.912 13.083 1.00 97.06 69 THR A C 1
ATOM 547 O O . THR A 1 69 ? -9.422 -8.000 12.903 1.00 97.06 69 THR A O 1
ATOM 550 N N . TYR A 1 70 ? -7.938 -6.444 12.262 1.00 97.25 70 TYR A N 1
ATOM 551 C CA . TYR A 1 70 ? -7.493 -7.188 11.091 1.00 97.25 70 TYR A CA 1
ATOM 552 C C . TYR A 1 70 ? -6.027 -6.918 10.746 1.00 97.25 70 TYR A C 1
ATOM 554 O O . TYR A 1 70 ? -5.438 -5.899 11.109 1.00 97.25 70 TYR A O 1
ATOM 562 N N . LEU A 1 71 ? -5.421 -7.868 10.033 1.00 96.12 71 LEU A N 1
ATOM 563 C CA . LEU A 1 71 ? -4.044 -7.794 9.553 1.00 96.12 71 LEU A CA 1
ATOM 564 C C . LEU A 1 71 ? -4.037 -7.805 8.027 1.00 96.12 71 LEU A C 1
ATOM 566 O O . LEU A 1 71 ? -4.719 -8.611 7.400 1.00 96.12 71 LEU A O 1
ATOM 570 N N . VAL A 1 72 ? -3.217 -6.942 7.432 1.00 96.44 72 VAL A N 1
ATOM 571 C CA . VAL A 1 72 ? -3.001 -6.885 5.984 1.00 96.44 72 VAL A CA 1
ATOM 572 C C . VAL A 1 72 ? -1.520 -7.017 5.670 1.00 96.44 72 VAL A C 1
ATOM 574 O O . VAL A 1 72 ? -0.693 -6.309 6.241 1.00 96.44 72 VAL A O 1
ATOM 577 N N . ALA A 1 73 ? -1.194 -7.892 4.721 1.00 96.06 73 ALA A N 1
ATOM 578 C CA . ALA A 1 73 ? 0.109 -7.966 4.073 1.00 96.06 73 ALA A CA 1
ATOM 579 C C . ALA A 1 73 ? -0.084 -7.767 2.563 1.00 96.06 73 ALA A C 1
ATOM 581 O O . ALA A 1 73 ? -0.759 -8.555 1.906 1.00 96.06 73 ALA A O 1
ATOM 582 N N . LEU A 1 74 ? 0.491 -6.692 2.025 1.00 94.06 74 LEU A N 1
ATOM 583 C CA . LEU A 1 74 ? 0.345 -6.271 0.634 1.00 94.06 74 LEU A CA 1
ATOM 584 C C . LEU A 1 74 ? 1.719 -6.064 -0.004 1.00 94.06 74 LEU A C 1
ATOM 586 O O . LEU A 1 74 ? 2.567 -5.356 0.546 1.00 94.06 74 LEU A O 1
ATOM 590 N N . MET A 1 75 ? 1.889 -6.621 -1.201 1.00 96.19 75 MET A N 1
ATOM 591 C CA . MET A 1 75 ? 3.033 -6.394 -2.079 1.00 96.19 75 MET A CA 1
ATOM 592 C C . MET A 1 75 ? 2.538 -6.026 -3.479 1.00 96.19 75 MET A C 1
ATOM 594 O O . MET A 1 75 ? 1.627 -6.662 -4.004 1.00 96.19 75 MET A O 1
ATOM 598 N N . SER A 1 76 ? 3.167 -5.034 -4.100 1.00 96.25 76 SER A N 1
ATOM 599 C CA . SER A 1 76 ? 2.977 -4.691 -5.511 1.00 96.25 76 SER A CA 1
ATOM 600 C C . SER A 1 76 ? 4.321 -4.641 -6.235 1.00 96.25 76 SER A C 1
ATOM 602 O O . SER A 1 76 ? 5.342 -4.389 -5.603 1.00 96.25 76 SER A O 1
ATOM 604 N N . ASN A 1 77 ? 4.325 -4.886 -7.549 1.00 96.88 77 ASN A N 1
ATOM 605 C CA . ASN A 1 77 ? 5.489 -4.719 -8.424 1.00 96.88 77 ASN A CA 1
ATOM 606 C C . ASN A 1 77 ? 5.078 -3.973 -9.699 1.00 96.88 77 ASN A C 1
ATOM 608 O O . ASN A 1 77 ? 4.918 -4.572 -10.760 1.00 96.88 77 ASN A O 1
ATOM 612 N N . VAL A 1 78 ? 4.829 -2.668 -9.580 1.00 96.38 78 VAL A N 1
ATOM 613 C CA . VAL A 1 78 ? 4.377 -1.849 -10.714 1.00 96.38 78 VAL A CA 1
ATOM 614 C C . VAL A 1 78 ? 5.549 -1.044 -11.243 1.00 96.38 78 VAL A C 1
ATOM 616 O O . VAL A 1 78 ? 5.994 -0.091 -10.605 1.00 96.38 78 VAL A O 1
ATOM 619 N N . LEU A 1 79 ? 6.064 -1.421 -12.409 1.00 96.69 79 LEU A N 1
ATOM 620 C CA . LEU A 1 79 ? 7.214 -0.746 -13.003 1.00 96.69 79 LEU A CA 1
ATOM 621 C C . LEU A 1 79 ? 6.909 0.725 -13.294 1.00 96.69 79 LEU A C 1
ATOM 623 O O . LEU A 1 79 ? 5.786 1.090 -13.637 1.00 96.69 79 LEU A O 1
ATOM 627 N N . LYS A 1 80 ? 7.937 1.567 -13.162 1.00 96.00 80 LYS A N 1
ATOM 628 C CA . LYS A 1 80 ? 7.903 3.000 -13.487 1.00 96.00 80 LYS A CA 1
ATOM 629 C C . LYS A 1 80 ? 6.846 3.813 -12.727 1.00 96.00 80 LYS A C 1
ATOM 631 O O . LYS A 1 80 ? 6.601 4.962 -13.080 1.00 96.00 80 LYS A O 1
ATOM 636 N N . LYS A 1 81 ? 6.233 3.259 -11.674 1.00 95.31 81 LYS A N 1
ATOM 637 C CA . LYS A 1 81 ? 5.155 3.904 -10.914 1.00 95.31 81 LYS A CA 1
ATOM 638 C C . LYS A 1 81 ? 5.391 3.825 -9.413 1.00 95.31 81 LYS A C 1
ATOM 640 O O . LYS A 1 81 ? 5.563 2.749 -8.849 1.00 95.31 81 LYS A O 1
ATOM 645 N N . ASN A 1 82 ? 5.288 4.965 -8.740 1.00 95.56 82 ASN A N 1
ATOM 646 C CA . ASN A 1 82 ? 5.266 4.996 -7.287 1.00 95.56 82 ASN A CA 1
ATOM 647 C C . ASN A 1 82 ? 3.894 4.524 -6.777 1.00 95.56 82 ASN A C 1
ATOM 649 O O . ASN A 1 82 ? 2.920 5.274 -6.800 1.00 95.56 82 ASN A O 1
ATOM 653 N N . SER A 1 83 ? 3.838 3.282 -6.294 1.00 95.94 83 SER A N 1
ATOM 654 C CA . SER A 1 83 ? 2.594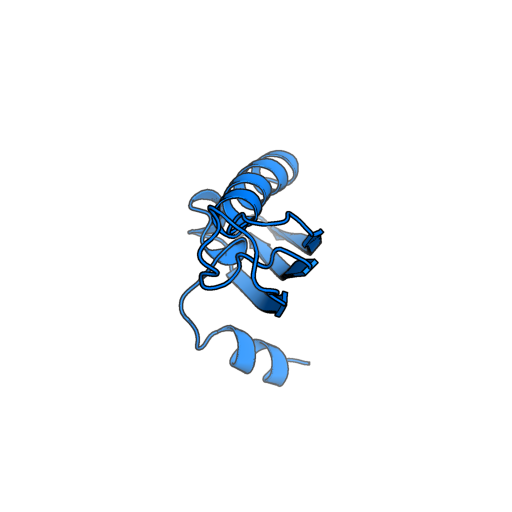 2.625 -5.859 1.00 95.94 83 SER A CA 1
ATOM 655 C C . SER A 1 83 ? 2.143 3.014 -4.442 1.00 95.94 83 SER A C 1
ATOM 657 O O . SER A 1 83 ? 1.229 2.407 -3.886 1.00 95.94 83 SER A O 1
ATOM 659 N N . ALA A 1 84 ? 2.750 4.039 -3.831 1.00 95.00 84 ALA A N 1
ATOM 660 C CA . ALA A 1 84 ? 2.406 4.474 -2.475 1.00 95.00 84 ALA A CA 1
ATOM 661 C C . ALA A 1 84 ? 0.935 4.896 -2.354 1.00 95.00 84 ALA A C 1
ATOM 663 O O . ALA A 1 84 ? 0.269 4.538 -1.382 1.00 95.00 84 ALA A O 1
ATOM 664 N N . ASN A 1 85 ? 0.432 5.614 -3.361 1.00 93.75 85 ASN A N 1
ATOM 665 C CA . ASN A 1 85 ? -0.961 6.051 -3.412 1.00 93.75 85 ASN A CA 1
ATOM 666 C C . ASN A 1 85 ? -1.915 4.884 -3.689 1.00 93.75 85 ASN A C 1
ATOM 668 O O . ASN A 1 85 ? -3.022 4.870 -3.163 1.00 93.75 85 ASN A O 1
ATOM 672 N N . ASP A 1 86 ? -1.481 3.877 -4.451 1.00 95.88 86 ASP A N 1
ATOM 673 C CA . ASP A 1 86 ? -2.291 2.680 -4.691 1.00 95.88 86 ASP A CA 1
ATOM 674 C C . ASP A 1 86 ? -2.462 1.876 -3.393 1.00 95.88 86 ASP A C 1
ATOM 676 O O . ASP A 1 86 ? -3.571 1.466 -3.059 1.00 95.88 86 ASP A O 1
ATOM 680 N N . HIS A 1 87 ? -1.389 1.724 -2.606 1.00 97.00 87 HIS A N 1
ATOM 681 C CA . HIS A 1 87 ? -1.452 1.104 -1.278 1.00 97.00 87 HIS A CA 1
ATOM 682 C C . HIS A 1 87 ? -2.375 1.884 -0.329 1.00 97.00 87 HIS A C 1
ATOM 684 O O . HIS A 1 87 ? -3.105 1.277 0.450 1.00 97.00 87 HIS A O 1
ATOM 690 N N . ASN A 1 88 ? -2.362 3.218 -0.400 1.00 96.69 88 ASN A N 1
ATOM 691 C CA . ASN A 1 88 ? -3.254 4.076 0.379 1.00 96.69 88 ASN A CA 1
ATOM 692 C C . ASN A 1 88 ? -4.729 3.890 -0.014 1.00 96.69 88 ASN A C 1
ATOM 694 O O . ASN A 1 88 ? -5.584 3.692 0.845 1.00 96.69 88 ASN A O 1
ATOM 698 N N . ALA A 1 89 ? -5.023 3.888 -1.315 1.00 96.62 89 ALA A N 1
ATOM 699 C CA . ALA A 1 89 ? -6.376 3.683 -1.817 1.00 96.62 89 ALA A CA 1
ATOM 700 C C . ALA A 1 89 ? -6.907 2.279 -1.484 1.00 96.62 89 ALA A C 1
ATOM 702 O O . ALA A 1 89 ? -8.072 2.128 -1.115 1.00 96.62 89 ALA A O 1
ATOM 703 N N . LEU A 1 90 ? -6.055 1.252 -1.583 1.00 96.88 90 LEU A N 1
ATOM 704 C CA . LEU A 1 90 ? -6.396 -0.111 -1.175 1.00 96.88 90 LEU A CA 1
ATOM 705 C C . LEU A 1 90 ? -6.695 -0.195 0.318 1.00 96.88 90 LEU A C 1
ATOM 707 O O . LEU A 1 90 ? -7.656 -0.864 0.682 1.00 96.88 90 LEU A O 1
ATOM 711 N N . ALA A 1 91 ? -5.943 0.516 1.159 1.00 97.06 91 ALA A N 1
ATOM 712 C CA . ALA A 1 91 ? -6.232 0.580 2.584 1.00 97.06 91 ALA A CA 1
ATOM 713 C C . ALA A 1 91 ? -7.643 1.101 2.853 1.00 97.06 91 ALA A C 1
ATOM 715 O O . ALA A 1 91 ? -8.389 0.433 3.553 1.00 97.06 91 ALA A O 1
ATOM 716 N N . GLY A 1 92 ? -8.047 2.211 2.227 1.00 96.69 92 GLY A N 1
ATOM 717 C CA . GLY A 1 92 ? -9.407 2.737 2.385 1.00 96.69 92 GLY A CA 1
ATOM 718 C C . GLY A 1 92 ? -10.504 1.787 1.897 1.00 96.69 92 GLY A C 1
ATOM 719 O O . GLY A 1 92 ? -11.572 1.714 2.496 1.00 96.69 92 GLY A O 1
ATOM 720 N N . ARG A 1 93 ? -10.252 1.030 0.822 1.00 97.44 93 ARG A N 1
ATOM 721 C CA . ARG A 1 93 ? -11.219 0.049 0.302 1.00 97.44 93 ARG A CA 1
ATOM 722 C C . ARG A 1 93 ? -11.325 -1.195 1.174 1.00 97.44 93 ARG A C 1
ATOM 724 O O . ARG A 1 93 ? -12.431 -1.676 1.369 1.00 97.44 93 ARG A O 1
ATOM 731 N N . ILE A 1 94 ? -10.197 -1.718 1.649 1.00 97.06 94 ILE A N 1
ATOM 732 C CA . ILE A 1 94 ? -10.168 -2.880 2.541 1.00 97.06 94 ILE A CA 1
ATOM 733 C C . ILE A 1 94 ? -10.801 -2.509 3.873 1.00 97.06 94 ILE A C 1
ATOM 735 O O . ILE A 1 94 ? -11.640 -3.249 4.358 1.00 97.06 94 ILE A O 1
ATOM 739 N N . ASP A 1 95 ? -10.441 -1.352 4.422 1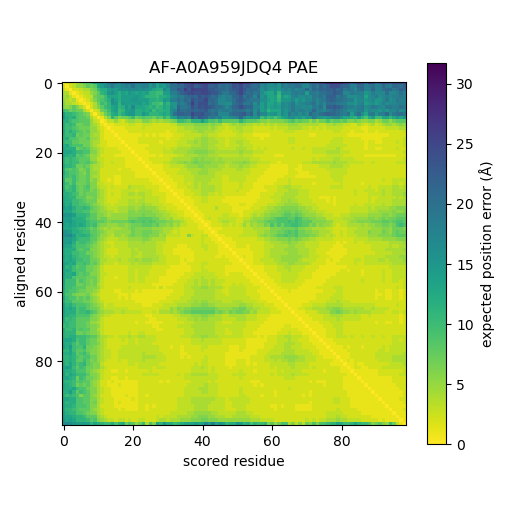.00 96.81 95 ASP A N 1
ATOM 740 C CA . ASP A 1 95 ? -11.004 -0.849 5.669 1.00 96.81 95 ASP A CA 1
ATOM 741 C C . ASP A 1 95 ? -12.528 -0.765 5.589 1.00 96.81 95 ASP A C 1
ATOM 743 O O . ASP A 1 95 ? -13.183 -1.444 6.358 1.00 96.81 95 ASP A O 1
ATOM 747 N N . LYS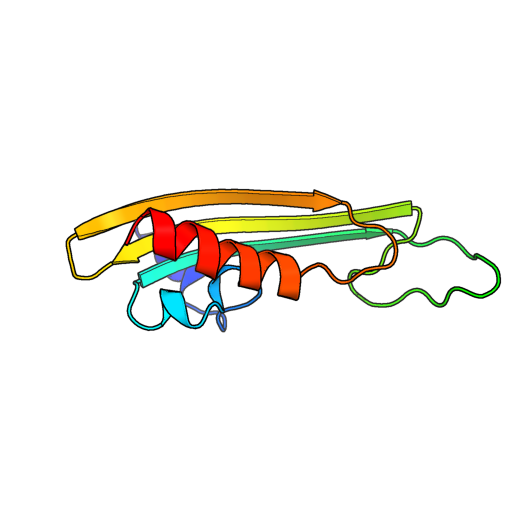 A 1 96 ? -13.079 -0.140 4.537 1.00 96.12 96 LYS A N 1
ATOM 748 C CA . LYS A 1 96 ? -14.531 -0.082 4.281 1.00 96.12 96 LYS A CA 1
ATOM 749 C C . LYS A 1 96 ? -15.236 -1.451 4.211 1.00 96.12 96 LYS A C 1
ATOM 751 O O . LYS A 1 96 ? -16.452 -1.531 4.353 1.00 96.12 96 LYS A O 1
ATOM 756 N N . LEU A 1 97 ? -14.514 -2.517 3.861 1.00 95.81 97 LEU A N 1
ATOM 757 C CA . LEU A 1 97 ? -15.077 -3.871 3.815 1.00 95.81 97 LEU A CA 1
ATOM 758 C C . LEU A 1 97 ? -15.066 -4.549 5.188 1.00 95.81 97 LEU A C 1
ATOM 760 O O . LEU A 1 97 ? -15.847 -5.472 5.402 1.00 95.81 97 LEU A O 1
ATOM 764 N N . MET A 1 98 ? -14.171 -4.124 6.077 1.00 94.50 98 MET A N 1
ATOM 765 C CA . MET A 1 98 ? -14.003 -4.690 7.413 1.00 94.50 98 MET A CA 1
ATOM 766 C C . MET A 1 98 ? -14.738 -3.865 8.483 1.00 94.50 98 MET A C 1
ATOM 768 O O . MET A 1 98 ? -15.177 -4.457 9.465 1.00 94.50 98 MET A O 1
ATOM 772 N N . HIS A 1 99 ? -14.862 -2.545 8.284 1.00 83.12 99 HIS A N 1
ATOM 773 C CA . HIS A 1 99 ? -15.410 -1.521 9.182 1.00 83.12 99 HIS A CA 1
ATOM 774 C C . HIS A 1 99 ? -16.166 -0.449 8.373 1.00 83.12 99 HIS A C 1
ATOM 776 O O . HIS A 1 99 ? -17.330 -0.154 8.721 1.00 83.12 99 HIS A O 1
#

Foldseek 3Di:
DVVLQVVQPPDDQFQLRPAPLLVQKDKRKDKDWDAAADDDPPDDDDVQAHQVWRKIWMWMWIAHPVRQTDIDTDIDTDHRDNCSVVSNVVSNVVSVVRD

pLDDT: mean 90.83, std 12.37, range [51.88, 97.5]

Radius of gyration: 15.21 Å; Cα contacts (8 Å, |Δi|>4): 180; chains: 1; bounding box: 35×18×47 Å

Secondary structure (DSSP, 8-state):
-HHHHHTTTSS---GGGG-GGGTTSEEEEEEEEEEE---BTTB--BTTB-SSEEEEEEEEEEE-TTS-EEEEEEEEE-TTS-THHHHHHHHHHHHHHH-